Protein AF-A0A453FTH6-F1 (afdb_monomer_lite)

Secondary structure (DSSP, 8-state):
-----SS--HHHHHHHHHHEETTTTEEEETTTEEEE-SHHHHHHHH----SSPPPPPP-

Sequence (59 aa):
LDIAASSMPGDLSQWIMKHYDPEKSQMVIPERGKIPVDAASVHRIWGLPNKGRKVCYEI

pLDDT: mean 86.0, std 11.52, range [49.38, 96.06]

Organism: Aegilops tauschii subsp. strang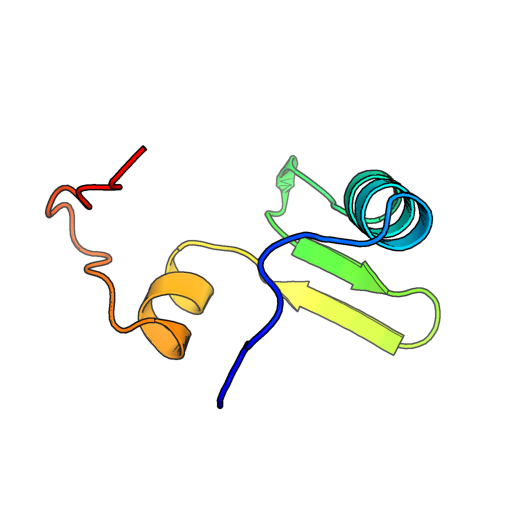ulata (NCBI:txid200361)

Structure (mmCIF, N/CA/C/O backbone):
data_AF-A0A453FTH6-F1
#
_entry.id   AF-A0A453FTH6-F1
#
loop_
_atom_site.group_PDB
_atom_site.id
_atom_site.type_symbol
_atom_site.label_atom_id
_atom_site.label_alt_id
_atom_site.label_comp_id
_atom_site.label_asym_id
_atom_site.label_entity_id
_atom_site.label_seq_id
_atom_site.pdbx_PDB_ins_code
_atom_site.Cartn_x
_atom_site.Cartn_y
_atom_site.Cartn_z
_atom_site.occupancy
_atom_site.B_iso_or_equiv
_atom_site.auth_seq_id
_atom_site.auth_comp_id
_atom_site.auth_asym_id
_atom_site.auth_atom_id
_atom_site.pdbx_PDB_model_num
ATOM 1 N N . LEU A 1 1 ? -1.067 -16.839 1.519 1.00 49.56 1 LEU A N 1
ATOM 2 C CA . LEU A 1 1 ? -0.192 -15.983 0.693 1.00 49.56 1 LEU A CA 1
ATOM 3 C C . LEU A 1 1 ? 1.115 -15.882 1.456 1.00 49.56 1 LEU A C 1
ATOM 5 O O . LEU A 1 1 ? 1.144 -15.167 2.446 1.00 49.56 1 LEU A O 1
ATOM 9 N N . ASP A 1 2 ? 2.125 -16.665 1.082 1.00 52.81 2 ASP A N 1
ATOM 10 C CA . ASP A 1 2 ? 3.446 -16.565 1.711 1.00 52.81 2 ASP A CA 1
ATOM 11 C C . ASP A 1 2 ? 4.170 -15.356 1.126 1.00 52.81 2 ASP A C 1
ATOM 13 O O . ASP A 1 2 ? 4.722 -15.404 0.027 1.00 52.81 2 ASP A O 1
ATOM 17 N N . ILE A 1 3 ? 4.125 -14.238 1.847 1.00 61.88 3 ILE A N 1
ATOM 18 C CA . ILE A 1 3 ? 4.983 -13.089 1.564 1.00 61.88 3 ILE A CA 1
ATOM 19 C C . ILE A 1 3 ? 6.320 -13.389 2.254 1.00 61.88 3 ILE A C 1
ATOM 21 O O . ILE A 1 3 ? 6.590 -12.910 3.345 1.00 61.88 3 ILE A O 1
ATOM 25 N N . ALA A 1 4 ? 7.139 -14.245 1.637 1.00 69.56 4 ALA A N 1
ATOM 26 C CA . ALA A 1 4 ? 8.439 -14.672 2.172 1.00 69.56 4 ALA A CA 1
ATOM 27 C C . ALA A 1 4 ? 9.543 -13.595 2.060 1.00 69.56 4 ALA A C 1
ATOM 29 O O . ALA A 1 4 ? 10.715 -13.863 2.321 1.00 69.56 4 ALA A O 1
ATOM 30 N N . ALA A 1 5 ? 9.191 -12.381 1.632 1.00 70.62 5 ALA A N 1
ATOM 31 C CA . ALA A 1 5 ? 10.129 -11.283 1.463 1.00 70.62 5 ALA A CA 1
ATOM 32 C C . ALA A 1 5 ? 10.326 -10.543 2.793 1.00 70.62 5 ALA A C 1
ATOM 34 O O . ALA A 1 5 ? 9.393 -9.943 3.321 1.00 70.62 5 ALA A O 1
ATOM 35 N N . SER A 1 6 ? 11.555 -10.557 3.309 1.00 80.25 6 SER A N 1
ATOM 36 C CA . SER A 1 6 ? 11.954 -9.790 4.498 1.00 80.25 6 SER A CA 1
ATOM 37 C C . SER A 1 6 ? 12.277 -8.323 4.193 1.00 80.25 6 SER A C 1
ATOM 39 O O . SER A 1 6 ? 12.486 -7.532 5.110 1.00 80.25 6 SER A O 1
ATOM 41 N N . SER A 1 7 ? 12.330 -7.943 2.914 1.00 82.19 7 SER A N 1
ATOM 42 C CA . SER A 1 7 ? 12.591 -6.576 2.473 1.00 82.19 7 SER A CA 1
ATOM 43 C C . SER A 1 7 ? 11.871 -6.254 1.163 1.00 82.19 7 SER A C 1
ATOM 45 O O . SER A 1 7 ? 11.489 -7.137 0.393 1.00 82.19 7 SER A O 1
ATOM 47 N N . MET A 1 8 ? 11.677 -4.959 0.918 1.00 86.06 8 MET A N 1
ATOM 48 C CA . MET A 1 8 ? 11.132 -4.432 -0.331 1.00 86.06 8 MET A CA 1
ATOM 49 C C . MET A 1 8 ? 12.290 -3.952 -1.219 1.00 86.06 8 MET A C 1
ATOM 51 O O . MET A 1 8 ? 13.134 -3.198 -0.725 1.00 86.06 8 MET A O 1
ATOM 55 N N . PRO A 1 9 ? 12.335 -4.303 -2.518 1.00 90.81 9 PRO A N 1
ATOM 56 C CA . PRO A 1 9 ? 13.267 -3.685 -3.458 1.00 90.81 9 PRO A C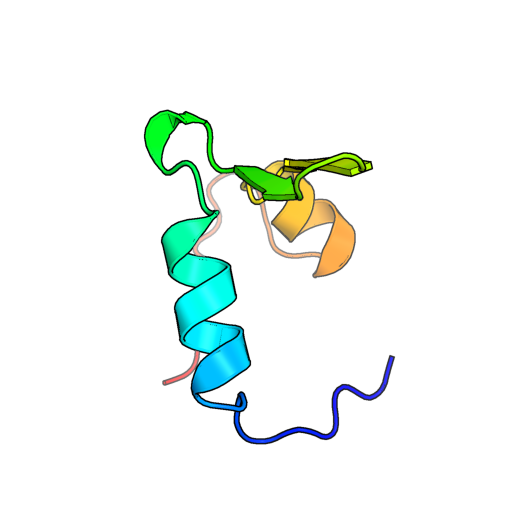A 1
ATOM 57 C C . PRO A 1 9 ? 13.137 -2.155 -3.450 1.00 90.81 9 PRO A C 1
ATOM 59 O O . PRO A 1 9 ? 12.022 -1.629 -3.418 1.00 90.81 9 PRO A O 1
ATOM 62 N N . GLY A 1 10 ? 14.267 -1.443 -3.500 1.00 91.50 10 GLY A N 1
ATOM 63 C CA . GLY A 1 10 ? 14.299 0.024 -3.415 1.00 91.50 10 GLY A CA 1
ATOM 64 C C . GLY A 1 10 ? 13.467 0.713 -4.499 1.00 91.50 10 GLY A C 1
ATOM 65 O O . GLY A 1 10 ? 12.677 1.605 -4.202 1.00 91.50 10 GLY A O 1
ATOM 66 N N . ASP A 1 11 ? 13.557 0.236 -5.739 1.00 94.50 11 ASP A N 1
ATOM 67 C CA . ASP A 1 11 ? 12.782 0.793 -6.852 1.00 94.50 11 ASP A CA 1
ATOM 68 C C . ASP A 1 11 ? 11.273 0.626 -6.634 1.00 94.50 11 ASP A C 1
ATOM 70 O O . ASP A 1 11 ? 10.483 1.520 -6.942 1.00 94.50 11 ASP A O 1
ATOM 74 N N . LEU A 1 12 ? 10.859 -0.503 -6.046 1.00 90.81 12 LEU A N 1
ATOM 75 C CA . LEU A 1 12 ? 9.455 -0.763 -5.746 1.00 90.81 12 LEU A CA 1
ATOM 76 C C . LEU A 1 12 ? 8.951 0.145 -4.622 1.00 90.81 12 LEU A C 1
ATOM 78 O O . LEU A 1 12 ? 7.859 0.696 -4.739 1.00 90.81 12 LEU A O 1
ATOM 82 N N . SER A 1 13 ? 9.726 0.344 -3.552 1.00 90.94 13 SER A N 1
ATOM 83 C CA . SER A 1 13 ? 9.320 1.244 -2.466 1.00 90.94 13 SER A CA 1
ATOM 84 C C . SER A 1 13 ? 9.224 2.699 -2.938 1.00 90.94 13 SER A C 1
ATOM 86 O O . SER A 1 13 ? 8.247 3.380 -2.619 1.00 90.94 13 SER A O 1
ATOM 88 N N . GLN A 1 14 ? 10.163 3.154 -3.771 1.00 94.62 14 GLN A N 1
ATOM 89 C CA . GLN A 1 14 ? 10.108 4.475 -4.402 1.00 94.62 14 GLN A CA 1
ATOM 90 C C . GLN A 1 14 ? 8.893 4.623 -5.317 1.00 94.62 14 GLN A C 1
ATOM 92 O O . GLN A 1 14 ? 8.195 5.639 -5.261 1.00 94.62 14 GLN A O 1
ATOM 97 N N . TRP A 1 15 ? 8.611 3.608 -6.135 1.00 94.62 15 TRP A N 1
ATOM 98 C CA . TRP A 1 15 ? 7.436 3.608 -6.998 1.00 94.62 15 TRP A CA 1
ATOM 99 C C . TRP A 1 15 ? 6.143 3.668 -6.178 1.00 94.62 15 TRP A C 1
ATOM 101 O O . TRP A 1 15 ? 5.262 4.468 -6.493 1.00 94.62 15 TRP A O 1
ATOM 111 N N . ILE A 1 16 ? 6.058 2.897 -5.086 1.00 93.00 16 ILE A N 1
ATOM 112 C CA . ILE A 1 16 ? 4.909 2.923 -4.174 1.00 93.00 16 ILE A CA 1
ATOM 113 C C . ILE A 1 16 ? 4.688 4.337 -3.631 1.00 93.00 16 ILE A C 1
ATOM 115 O O . ILE A 1 16 ? 3.594 4.885 -3.756 1.00 93.00 16 ILE A O 1
ATOM 119 N N . MET A 1 17 ? 5.738 4.953 -3.091 1.00 92.44 17 MET A N 1
ATOM 120 C CA . MET A 1 17 ? 5.649 6.284 -2.486 1.00 92.44 17 MET A CA 1
ATOM 121 C C . MET A 1 17 ? 5.289 7.373 -3.497 1.00 92.44 17 MET A C 1
ATOM 123 O O . MET A 1 17 ? 4.523 8.276 -3.177 1.00 92.44 17 MET A O 1
ATOM 127 N N . LYS A 1 18 ? 5.787 7.278 -4.734 1.00 95.56 18 LYS A N 1
ATOM 128 C CA . LYS A 1 18 ? 5.480 8.244 -5.799 1.00 95.56 18 LYS A CA 1
ATOM 129 C C . LYS A 1 18 ? 4.006 8.226 -6.219 1.00 95.56 18 LYS A C 1
ATOM 131 O O . LYS A 1 18 ? 3.485 9.240 -6.676 1.00 95.56 18 LYS A O 1
ATOM 136 N N . HIS A 1 19 ? 3.364 7.068 -6.126 1.00 95.75 19 HIS A N 1
ATOM 137 C CA . HIS A 1 19 ? 2.024 6.829 -6.660 1.00 95.75 19 HIS A CA 1
ATOM 138 C C . HIS A 1 19 ? 0.944 6.709 -5.574 1.00 95.75 19 HIS A C 1
ATOM 140 O O . HIS A 1 19 ? -0.235 6.527 -5.889 1.00 95.75 19 HIS A O 1
ATOM 146 N N . TYR A 1 20 ? 1.327 6.843 -4.306 1.00 95.62 20 TYR A N 1
ATOM 147 C CA . TYR A 1 20 ? 0.404 6.909 -3.186 1.00 95.62 20 TYR A CA 1
ATOM 148 C C . TYR A 1 20 ? -0.185 8.318 -3.042 1.00 95.62 20 TYR A C 1
ATOM 150 O O . TYR A 1 20 ? 0.537 9.311 -2.988 1.00 95.62 20 TYR A O 1
ATOM 158 N N . ASP A 1 21 ? -1.510 8.396 -2.969 1.00 95.44 21 ASP A N 1
ATOM 159 C CA . ASP A 1 21 ? -2.271 9.611 -2.687 1.00 95.44 21 ASP A CA 1
ATOM 160 C C . ASP A 1 21 ? -2.674 9.592 -1.199 1.00 95.44 21 ASP A C 1
ATOM 162 O O . ASP A 1 21 ? -3.587 8.839 -0.827 1.00 95.44 21 ASP A O 1
ATOM 166 N N . PRO A 1 22 ? -1.986 10.369 -0.337 1.00 93.00 22 PRO A N 1
ATOM 167 C CA . PRO A 1 22 ? -2.187 10.317 1.109 1.00 93.00 22 PRO A CA 1
ATOM 168 C C . PRO A 1 22 ? -3.545 10.869 1.539 1.00 93.00 22 PRO A C 1
ATOM 170 O O . PRO A 1 22 ? -4.158 10.320 2.452 1.00 93.00 22 PRO A O 1
ATOM 173 N N . GLU A 1 23 ? -4.056 11.887 0.845 1.00 95.06 23 GLU A N 1
ATOM 174 C CA . GLU A 1 23 ? -5.333 12.536 1.169 1.00 95.06 23 GLU A CA 1
ATOM 175 C C . GLU A 1 23 ? -6.509 11.573 1.003 1.00 95.06 23 GLU A C 1
ATOM 177 O O . GLU A 1 23 ? -7.482 11.607 1.754 1.00 95.06 23 GLU A O 1
ATOM 182 N N . LYS A 1 24 ? -6.415 10.685 0.010 1.00 94.25 24 LYS A N 1
ATOM 183 C CA . LYS A 1 24 ? -7.464 9.704 -0.295 1.00 94.25 24 LYS A CA 1
ATOM 184 C C . LYS A 1 24 ? -7.139 8.300 0.194 1.00 94.25 24 LYS A C 1
ATOM 186 O O . LYS A 1 24 ? -7.937 7.398 -0.043 1.00 94.25 24 LYS A O 1
ATOM 191 N N . SER A 1 25 ? -5.990 8.113 0.848 1.00 94.50 25 SER A N 1
ATOM 192 C CA . SER A 1 25 ? -5.503 6.808 1.305 1.00 94.50 25 SER A CA 1
ATOM 193 C C . SER A 1 25 ? -5.592 5.746 0.204 1.00 94.50 25 SER A C 1
ATOM 195 O O . SER A 1 25 ? -6.225 4.704 0.368 1.00 94.50 25 SER A O 1
ATOM 197 N N . GLN A 1 26 ? -5.016 6.025 -0.968 1.00 96.06 26 GLN A N 1
ATOM 198 C CA . GLN A 1 26 ? -5.124 5.140 -2.132 1.00 96.06 26 GLN A CA 1
ATOM 199 C C . GLN A 1 26 ? -3.826 5.070 -2.931 1.00 96.06 26 GLN A C 1
ATOM 201 O O . GLN A 1 26 ? -3.089 6.041 -3.060 1.00 96.06 26 GLN A O 1
ATOM 206 N N . MET A 1 27 ? -3.596 3.921 -3.550 1.00 95.81 27 MET A N 1
ATOM 207 C CA . MET A 1 27 ? -2.532 3.711 -4.514 1.00 95.81 27 MET A CA 1
ATOM 208 C C . MET A 1 27 ? -3.057 3.956 -5.928 1.00 95.81 27 MET A C 1
ATOM 210 O O . MET A 1 27 ? -3.989 3.275 -6.369 1.00 95.81 27 MET A O 1
ATOM 214 N N . VAL A 1 28 ? -2.470 4.911 -6.647 1.00 96.06 28 VAL A N 1
ATOM 21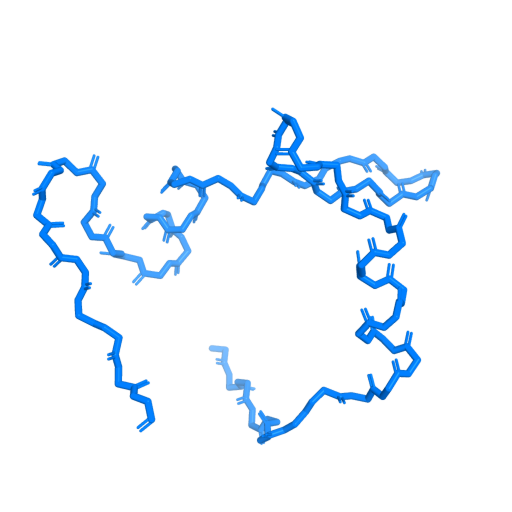5 C CA . VAL A 1 28 ? -2.846 5.247 -8.025 1.00 96.06 28 VAL A CA 1
ATOM 216 C C . VAL A 1 28 ? -1.913 4.528 -8.988 1.00 96.06 28 VAL A C 1
ATOM 218 O O . VAL A 1 28 ? -0.767 4.923 -9.168 1.00 96.06 28 VAL A O 1
ATOM 221 N N . ILE A 1 29 ? -2.411 3.486 -9.644 1.00 94.94 29 ILE A N 1
ATOM 222 C CA . ILE A 1 29 ? -1.653 2.745 -10.650 1.00 94.94 29 ILE A CA 1
ATOM 223 C C . ILE A 1 29 ? -2.002 3.332 -12.021 1.00 94.94 29 ILE A C 1
ATOM 225 O O . ILE A 1 29 ? -3.155 3.187 -12.451 1.00 94.94 29 ILE A O 1
ATOM 229 N N . PRO A 1 30 ? -1.049 3.995 -12.707 1.00 92.12 30 PRO A N 1
ATOM 230 C CA . PRO A 1 30 ? -1.288 4.559 -14.030 1.00 92.12 30 PRO A CA 1
ATOM 231 C C . PRO A 1 30 ? -1.915 3.519 -14.959 1.00 92.12 30 PRO A C 1
ATOM 233 O O . PRO A 1 30 ? -1.544 2.349 -14.912 1.00 92.12 30 PRO A O 1
ATOM 236 N N . GLU A 1 31 ? -2.908 3.937 -15.745 1.00 93.44 31 GLU A N 1
ATOM 237 C CA . GLU A 1 31 ? -3.603 3.112 -16.753 1.00 93.44 31 GLU A CA 1
ATOM 238 C C . GLU A 1 31 ? -4.398 1.904 -16.218 1.00 93.44 31 GLU A C 1
ATOM 240 O O . GLU A 1 31 ? -5.204 1.330 -16.946 1.00 93.44 31 GLU A O 1
ATOM 245 N N . ARG A 1 32 ? -4.254 1.547 -14.936 1.00 94.06 32 ARG A N 1
ATOM 246 C CA . ARG A 1 32 ? -4.981 0.440 -14.294 1.00 94.06 32 ARG A CA 1
ATOM 247 C C . ARG A 1 32 ? -6.105 0.916 -13.382 1.00 94.06 32 ARG A C 1
ATOM 249 O O . ARG A 1 32 ? -7.132 0.251 -13.279 1.00 94.06 32 ARG A O 1
ATOM 256 N N . GLY A 1 33 ? -5.910 2.034 -12.687 1.00 94.06 33 GLY A N 1
ATOM 257 C CA . GLY A 1 33 ? -6.887 2.580 -11.747 1.00 94.06 33 GLY A CA 1
ATOM 258 C C . GLY A 1 33 ? -6.334 2.714 -10.333 1.00 94.06 33 GLY A C 1
ATOM 259 O O . GLY A 1 33 ? -5.170 3.054 -10.138 1.00 94.06 33 GLY A O 1
ATOM 260 N N . LYS A 1 34 ? -7.188 2.515 -9.327 1.00 95.44 34 LYS A N 1
ATOM 261 C CA . LYS A 1 34 ? -6.885 2.877 -7.935 1.00 95.44 34 LYS A CA 1
ATOM 262 C C . LYS A 1 34 ? -7.125 1.705 -6.997 1.00 95.44 34 LYS A C 1
ATOM 264 O O . LYS A 1 34 ? -8.091 0.964 -7.170 1.00 95.44 34 LYS A O 1
ATOM 269 N N . ILE A 1 35 ? -6.262 1.562 -5.998 1.00 93.88 35 ILE A N 1
ATOM 270 C CA . ILE A 1 35 ? -6.415 0.583 -4.920 1.00 93.88 35 ILE A CA 1
ATOM 271 C C . ILE A 1 35 ? -6.550 1.355 -3.603 1.00 93.88 35 ILE A C 1
ATOM 273 O O . ILE A 1 35 ? -5.598 2.034 -3.228 1.00 93.88 35 ILE A O 1
ATOM 277 N N . PRO A 1 36 ? -7.680 1.269 -2.883 1.00 93.81 36 PRO A N 1
ATOM 278 C CA . PRO A 1 36 ? -7.798 1.881 -1.564 1.00 93.81 36 PRO A CA 1
ATOM 279 C C . PRO A 1 36 ? -6.878 1.174 -0.560 1.00 93.81 36 PRO A C 1
ATOM 281 O O . PRO A 1 36 ? -6.910 -0.054 -0.432 1.00 93.81 36 PRO A O 1
ATOM 284 N N . VAL A 1 37 ? -6.081 1.958 0.161 1.00 91.75 37 VAL A N 1
ATOM 285 C CA . VAL A 1 37 ? -5.155 1.548 1.229 1.00 91.75 37 VAL A CA 1
ATOM 286 C C . VAL A 1 37 ? -5.605 2.213 2.535 1.00 91.75 37 VAL A C 1
ATOM 288 O O . VAL A 1 37 ? -4.863 2.922 3.203 1.00 91.75 37 VAL A O 1
ATOM 291 N N . ASP A 1 38 ? -6.879 2.018 2.864 1.00 90.62 38 ASP A N 1
ATOM 292 C CA . ASP A 1 38 ? -7.528 2.587 4.040 1.00 90.62 38 ASP A CA 1
ATOM 293 C C . ASP A 1 38 ? -7.784 1.524 5.125 1.00 90.62 38 ASP A C 1
ATOM 295 O O . ASP A 1 38 ? -7.500 0.330 4.969 1.00 90.62 38 ASP A O 1
ATOM 299 N N . ALA A 1 39 ? -8.356 1.957 6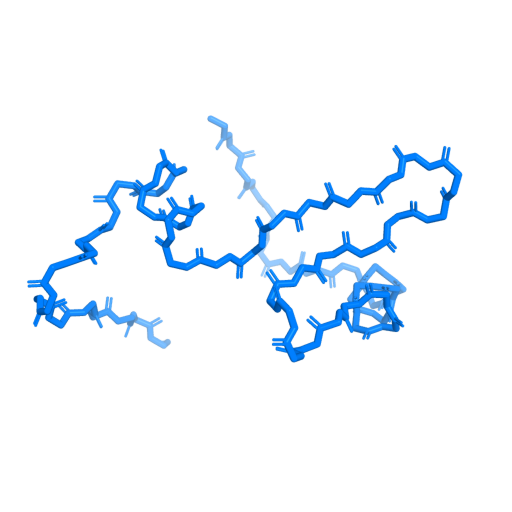.250 1.00 88.62 39 ALA A N 1
ATOM 300 C CA . ALA A 1 39 ? -8.666 1.078 7.372 1.00 88.62 39 ALA A CA 1
ATOM 301 C C . ALA A 1 39 ? -9.663 -0.044 7.012 1.00 88.62 39 ALA A C 1
ATOM 303 O O . ALA A 1 39 ? -9.603 -1.133 7.592 1.00 88.62 39 ALA A O 1
ATOM 304 N N . ALA A 1 40 ? -10.560 0.179 6.043 1.00 91.00 40 ALA A N 1
ATOM 305 C CA . ALA A 1 40 ? -11.493 -0.848 5.587 1.00 91.00 40 ALA A CA 1
ATOM 306 C C . ALA A 1 40 ? -10.765 -1.930 4.776 1.00 91.00 40 ALA A C 1
ATOM 308 O O . ALA A 1 40 ? -10.997 -3.124 4.993 1.00 91.00 40 ALA A O 1
ATOM 309 N N . SER A 1 41 ? -9.839 -1.532 3.902 1.00 89.56 41 SER A N 1
ATOM 310 C CA . SER A 1 41 ? -8.944 -2.452 3.200 1.00 89.56 41 SER A CA 1
ATOM 311 C C . SER A 1 41 ? -8.078 -3.256 4.170 1.00 89.56 41 SER A C 1
ATOM 313 O O . SER A 1 41 ? -8.007 -4.478 4.033 1.00 89.56 41 SER A O 1
ATOM 315 N N . VAL A 1 42 ? -7.477 -2.613 5.175 1.00 85.56 42 VAL A N 1
ATOM 316 C CA . VAL A 1 42 ? -6.660 -3.296 6.195 1.00 85.56 42 VAL A CA 1
ATOM 317 C C . VAL A 1 42 ? -7.491 -4.319 6.973 1.00 85.56 42 VAL A C 1
ATOM 319 O O . VAL A 1 42 ? -7.080 -5.472 7.096 1.00 85.56 42 VAL A O 1
ATOM 322 N N . HIS A 1 43 ? -8.692 -3.949 7.427 1.00 88.69 43 HIS A N 1
ATOM 323 C CA . HIS A 1 43 ? -9.607 -4.883 8.090 1.00 88.69 43 HIS A CA 1
ATOM 324 C C . HIS A 1 43 ? -9.936 -6.091 7.217 1.00 88.69 43 HIS A C 1
ATOM 326 O O . HIS A 1 43 ? -9.876 -7.228 7.679 1.00 88.69 43 HIS A O 1
ATOM 332 N N . ARG A 1 44 ? -10.263 -5.850 5.945 1.00 89.69 44 ARG A N 1
ATOM 333 C CA . ARG A 1 44 ? -10.656 -6.905 5.011 1.00 89.69 44 ARG A CA 1
ATOM 334 C C . ARG A 1 44 ? -9.510 -7.864 4.692 1.00 89.69 44 ARG A C 1
ATOM 336 O O . ARG A 1 44 ? -9.754 -9.060 4.593 1.00 89.69 44 ARG A O 1
ATOM 343 N N . ILE A 1 45 ? -8.296 -7.353 4.474 1.00 86.75 45 ILE A N 1
ATOM 344 C CA . ILE A 1 45 ? -7.161 -8.171 4.015 1.00 86.75 45 ILE A CA 1
ATOM 345 C C . ILE A 1 45 ? -6.457 -8.836 5.205 1.00 86.75 45 ILE A C 1
ATOM 347 O O . ILE A 1 45 ? -6.083 -10.000 5.110 1.00 86.75 45 ILE A O 1
ATOM 351 N N . TRP A 1 46 ? -6.257 -8.109 6.309 1.00 82.06 46 TRP A N 1
ATOM 352 C CA . TRP A 1 46 ? -5.445 -8.573 7.445 1.00 82.06 46 TRP A CA 1
ATOM 353 C C . TRP A 1 46 ? -6.301 -9.038 8.631 1.00 82.06 46 TRP A C 1
ATOM 355 O O . TRP A 1 46 ? -5.768 -9.548 9.610 1.00 82.06 46 TRP A O 1
ATOM 365 N N . GLY A 1 47 ? -7.624 -8.843 8.585 1.00 85.12 47 GLY A N 1
ATOM 366 C CA . GLY A 1 47 ? -8.529 -9.190 9.687 1.00 85.12 47 GLY A CA 1
ATOM 367 C C . GLY A 1 47 ? -8.406 -8.271 10.907 1.00 85.12 47 GLY A C 1
ATOM 368 O O . GLY A 1 47 ? -8.982 -8.560 11.956 1.00 85.12 47 GLY A O 1
ATOM 369 N N . LEU A 1 48 ? -7.664 -7.163 10.798 1.00 86.56 48 LEU A N 1
ATOM 370 C CA . LEU A 1 48 ? -7.388 -6.275 11.926 1.00 86.56 48 LEU A CA 1
ATOM 371 C C . LEU A 1 48 ? -8.637 -5.500 12.370 1.00 86.56 48 LEU A C 1
ATOM 373 O O . LEU A 1 48 ? -9.467 -5.145 11.532 1.00 86.56 48 LEU A O 1
ATOM 377 N N . PRO A 1 49 ? -8.801 -5.189 13.667 1.00 86.00 49 PRO A N 1
ATOM 378 C CA . PRO A 1 49 ? -9.955 -4.432 14.141 1.00 86.00 49 PRO A CA 1
ATOM 379 C C . PRO A 1 49 ? -10.074 -3.039 13.499 1.00 86.00 49 PRO A C 1
ATOM 381 O O . PRO A 1 49 ? -9.128 -2.262 13.518 1.00 86.00 49 PRO A O 1
ATOM 384 N N . ASN A 1 50 ? -11.273 -2.683 13.026 1.00 86.69 50 ASN A N 1
ATOM 385 C CA . ASN A 1 50 ? -11.591 -1.358 12.462 1.00 86.69 50 ASN A CA 1
ATOM 386 C C . ASN A 1 50 ? -12.767 -0.674 13.194 1.00 86.69 50 ASN A C 1
ATOM 388 O O . ASN A 1 50 ? -13.645 -0.060 12.598 1.00 86.69 50 ASN A O 1
ATOM 392 N N . LYS A 1 51 ? -12.840 -0.862 14.520 1.00 84.69 51 LYS A N 1
ATOM 393 C CA . LYS A 1 51 ? -13.894 -0.312 15.401 1.00 84.69 51 LYS A CA 1
ATOM 394 C C . LYS A 1 51 ? -13.323 0.232 16.719 1.00 84.69 51 LYS A C 1
ATOM 396 O O . LYS A 1 51 ? -13.869 -0.013 17.788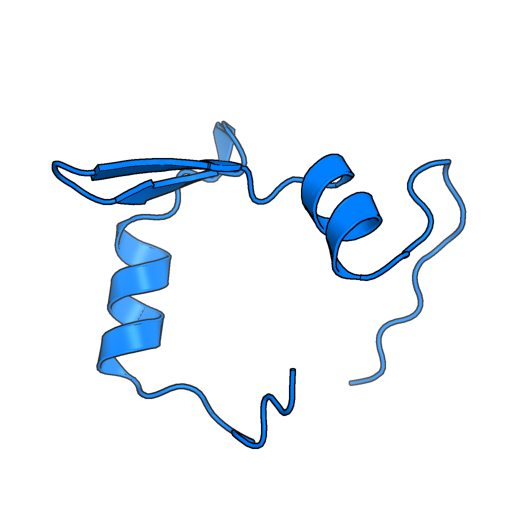 1.00 84.69 51 LYS A O 1
ATOM 401 N N . GLY A 1 52 ? -12.170 0.901 16.653 1.00 76.69 52 GLY A N 1
ATOM 402 C CA . GLY A 1 52 ? -11.560 1.588 17.804 1.00 76.69 52 GLY A CA 1
ATOM 403 C C 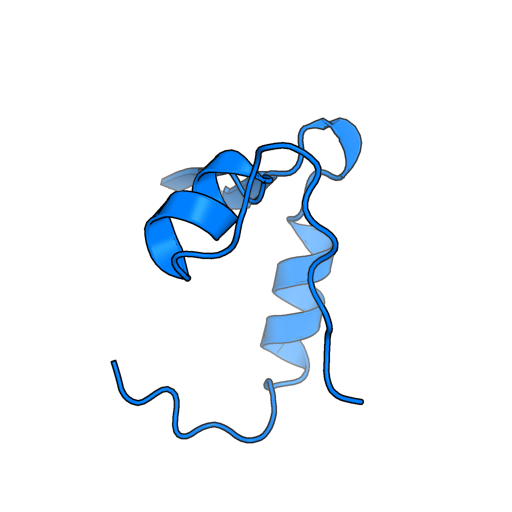. GLY A 1 52 ? -10.761 0.708 18.773 1.00 76.69 52 GLY A C 1
ATOM 404 O O . GLY A 1 52 ? -10.213 1.222 19.744 1.00 76.69 52 GLY A O 1
ATOM 405 N N . ARG A 1 53 ? -10.634 -0.603 18.520 1.00 79.19 53 ARG A N 1
ATOM 406 C CA . ARG A 1 53 ? -9.641 -1.425 19.231 1.00 79.19 53 ARG A CA 1
ATOM 407 C C . ARG A 1 53 ? -8.250 -1.079 18.711 1.00 79.19 53 ARG A C 1
ATOM 409 O O . ARG A 1 53 ? -8.040 -1.045 17.501 1.00 79.19 53 ARG A O 1
ATOM 416 N N . LYS A 1 54 ? -7.313 -0.840 19.629 1.00 76.75 54 LYS A N 1
ATOM 417 C CA . LYS A 1 54 ? -5.920 -0.540 19.293 1.00 76.75 54 LYS A CA 1
ATOM 418 C C . LYS A 1 54 ? -5.299 -1.734 18.565 1.00 76.75 54 LYS A C 1
ATOM 420 O O . LYS A 1 54 ? -5.388 -2.861 19.044 1.00 76.75 54 LYS A O 1
ATOM 425 N N . VAL A 1 55 ? -4.676 -1.471 17.421 1.00 77.25 55 VAL A N 1
ATOM 426 C CA . VAL A 1 55 ? -3.827 -2.440 16.725 1.00 77.25 55 VAL A CA 1
ATOM 427 C C . VAL A 1 55 ? -2.427 -2.328 17.325 1.00 77.25 55 VAL A C 1
ATOM 429 O O . VAL A 1 55 ? -1.841 -1.245 17.317 1.00 77.25 55 VAL A O 1
ATOM 432 N N . CYS A 1 56 ? -1.916 -3.419 17.894 1.00 76.94 56 CYS A N 1
ATOM 433 C CA . CYS A 1 56 ? -0.524 -3.505 18.324 1.00 76.94 56 CYS A CA 1
ATOM 434 C C . CYS A 1 56 ? 0.323 -3.901 17.113 1.00 76.94 56 CYS A C 1
ATOM 436 O O . CYS A 1 56 ? 0.042 -4.921 16.490 1.00 76.94 56 CYS A O 1
ATOM 438 N N . TYR A 1 57 ? 1.326 -3.093 16.781 1.00 70.94 57 TYR A N 1
ATOM 439 C CA . TYR A 1 57 ? 2.342 -3.439 15.792 1.00 70.94 57 TYR A CA 1
ATOM 440 C C . TYR A 1 57 ? 3.619 -3.811 16.544 1.00 70.94 57 TYR A C 1
ATOM 442 O O . TYR A 1 57 ? 4.020 -3.083 17.454 1.00 70.94 57 TYR A O 1
ATOM 450 N N . GLU A 1 58 ? 4.216 -4.945 16.192 1.00 68.31 58 GLU A N 1
ATOM 451 C CA . GLU A 1 58 ? 5.559 -5.310 16.644 1.00 68.31 58 GLU A CA 1
ATOM 452 C C . GLU A 1 58 ? 6.573 -4.566 15.762 1.00 68.31 58 GLU A C 1
ATOM 454 O O . GLU A 1 58 ? 6.383 -4.485 14.545 1.00 68.31 58 GLU A O 1
ATOM 459 N N . ILE A 1 59 ? 7.576 -3.949 16.394 1.00 49.38 59 ILE A N 1
ATOM 460 C CA . ILE A 1 59 ? 8.673 -3.217 15.738 1.00 49.38 59 ILE A CA 1
ATOM 461 C C . ILE A 1 59 ? 9.878 -4.145 15.646 1.00 49.38 59 ILE A C 1
ATOM 463 O O . ILE A 1 59 ? 10.171 -4.789 16.680 1.00 49.38 59 ILE A O 1
#

Radius of gyration: 13.59 Å; chains: 1; bounding box: 28×29×36 Å

Foldseek 3Di:
DPPVDPDDPPVVVVQQVVQQDVVQCWGQDPPPGIDHNDLVVCCVPVVDDPPPDDDDDDD